Protein AF-0000000068152588 (afdb_homodimer)

Solvent-accessible surface area (backbone atoms only — not comparable to full-atom values): 9909 Å² total; per-residue (Å²): 117,73,42,79,46,77,32,59,32,44,58,66,55,48,53,51,51,48,50,39,31,74,71,59,80,28,92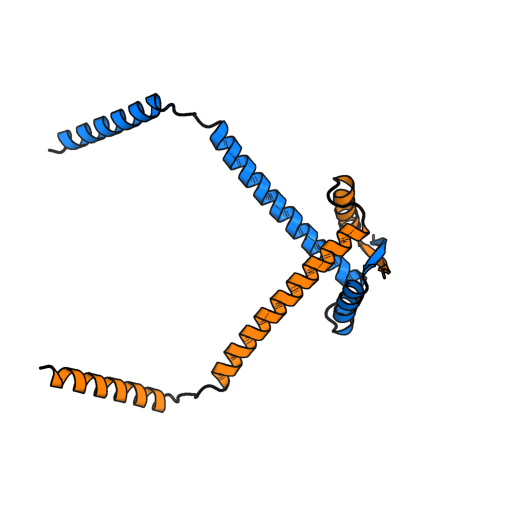,37,66,33,52,47,48,50,50,5,40,51,52,42,50,52,52,52,53,51,51,49,52,52,48,51,51,50,51,50,55,51,49,49,61,70,68,33,84,77,66,45,74,67,51,48,50,50,51,50,51,50,50,51,53,51,49,52,52,57,50,57,66,73,100,116,72,42,79,46,78,32,58,31,44,58,67,56,47,52,52,50,48,50,40,32,74,70,60,80,28,92,35,67,35,54,47,47,51,51,6,40,50,52,42,49,52,49,52,52,52,51,50,53,51,50,51,51,49,52,51,54,50,50,48,60,69,69,34,82,77,67,44,74,67,51,46,50,50,50,51,51,51,50,50,52,50,50,52,52,58,50,56,66,74,100

InterPro domains:
  IPR022789 Antitoxin ParD [PF03693] (1-58)
  IPR022789 Antit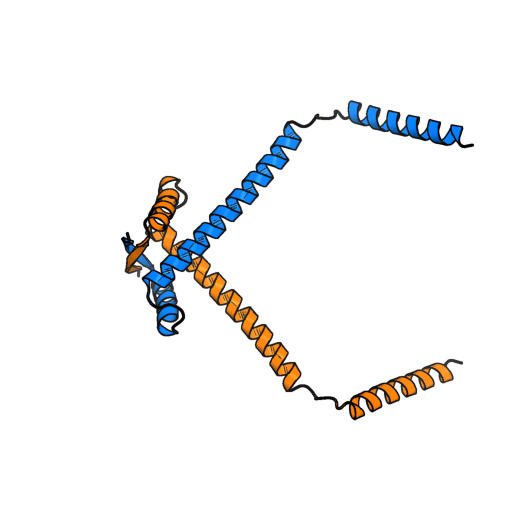oxin ParD [TIGR02606] (6-63)
  IPR038296 Antitoxin ParD superfamily [G3DSA:6.10.10.120] (10-89)

Secondary structure (DSSP, 8-state):
-EEEEEEEEEHHHHHHHHHHHHTTSSSSHHHHHHHHHHHHHHHHHHHHHHHHHHHHHHHHHHHS----HHHHHHHHHHHHHHHHHHHHHH-/-EEEEEEEEEHHHHHHHHHHHHTTSSSSHHHHHHHHHHHHHHHHHHHHHHHHHHHHHHHHHHHS----HHHHHHHHHHHHHHHHHHHHHH-

Organism: Rhizobium meliloti (strain 10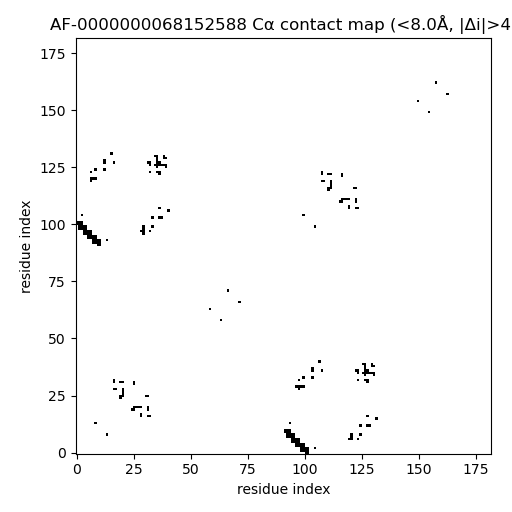21) (NCBI:txid266834)

Foldseek 3Di:
DDDDDDDDDDPVRVVVLVVCCVVVVAVDSVRSVVVVVVVVVVVVVVVVVVVVVVVVVVCCVVPPPPQPPVNVVVVVVVVVVVVVVVVVVVD/DDDDDDDDDDPVRVVVLVVCCVVVVAVDSVRSVVVVVVVVVVVVVVVVVVVVVVVVVVCCVVPPPPQPPVNVVVVVVVVVVVVVVVVVVVD

Sequence (182 aa):
MSVKSSISLTDQQDAFARSLVESGRYSSLSSVLQQGLELLRQKTEAEAVETAALREVIQRRLTGPMISAAEMEGRVAAMIERKRRTVRVDTMSVKSSISLTDQQDAFARSLVESGRYSSLSSVLQQGLELLRQKTEAEAVETAALREVIQRRLTGPMISAAEMEGRVAAMIERKRRTVRVDT

Nearest PDB structures (foldseek):
  7vp2-assembly1_B  TM=6.489E-01  e=5.058E+00  Arabidopsis thaliana
  5zkt-assembly1_A  TM=5.768E-01  e=7.284E+00  Oryza sativa Japonica Group
  7vp2-assembly1_B  TM=6.480E-01  e=5.058E+00  Arabidopsis thaliana
  5zkt-assembly1_A  TM=5.760E-01  e=7.284E+00  Oryza sativa Japonica Group

Structure (mmCIF, N/CA/C/O backbone):
data_AF-0000000068152588-model_v1
#
loop_
_entity.id
_entity.type
_entity.pdbx_description
1 polymer 'Type II toxin-antitoxin system ParD family antitoxin'
#
loop_
_atom_site.group_PDB
_atom_site.id
_atom_site.type_symbol
_atom_site.label_atom_id
_atom_site.label_alt_id
_atom_site.label_comp_id
_atom_site.label_asym_id
_atom_site.label_entity_id
_atom_site.label_seq_id
_atom_site.pdbx_PDB_ins_code
_atom_site.Cartn_x
_atom_site.Cartn_y
_atom_site.Cartn_z
_atom_site.occupancy
_atom_site.B_iso_or_equiv
_atom_site.auth_seq_id
_atom_site.auth_comp_id
_atom_site.auth_asym_id
_atom_site.auth_atom_id
_atom_site.pdbx_PDB_model_num
ATOM 1 N N . MET A 1 1 ? -1.28 -10.992 -23.75 1 86.5 1 MET A N 1
ATOM 2 C CA . MET A 1 1 ? -0.6 -12.273 -23.547 1 86.5 1 MET A CA 1
ATOM 3 C C . MET A 1 1 ? -0.261 -12.477 -22.062 1 86.5 1 MET A C 1
ATOM 5 O O . MET A 1 1 ? -0.102 -11.508 -21.328 1 86.5 1 MET A O 1
ATOM 9 N N . SER A 1 2 ? -0.586 -13.648 -21.453 1 91.62 2 SER A N 1
ATOM 10 C CA . SER A 1 2 ? -0.35 -13.891 -20.031 1 91.62 2 SER A CA 1
ATOM 11 C C . SER A 1 2 ? 0.827 -14.836 -19.812 1 91.62 2 SER A C 1
ATOM 13 O O . SER A 1 2 ? 1.119 -15.672 -20.672 1 91.62 2 SER A O 1
ATOM 15 N N . VAL A 1 3 ? 1.6 -14.57 -18.844 1 95.06 3 VAL A N 1
ATOM 16 C CA . VAL A 1 3 ? 2.734 -15.383 -18.438 1 95.06 3 VAL A CA 1
ATOM 17 C C . VAL A 1 3 ? 2.352 -16.219 -17.219 1 95.06 3 VAL A C 1
ATOM 19 O O . VAL A 1 3 ? 1.796 -15.695 -16.25 1 95.06 3 VAL A O 1
ATOM 22 N N . LYS A 1 4 ? 2.59 -17.531 -17.312 1 96.69 4 LYS A N 1
ATOM 23 C CA . LYS A 1 4 ? 2.326 -18.406 -16.172 1 96.69 4 LYS A CA 1
ATOM 24 C C . LYS A 1 4 ? 3.559 -18.547 -15.281 1 96.69 4 LYS A C 1
ATOM 26 O O . LYS A 1 4 ? 4.676 -18.688 -15.773 1 96.69 4 LYS A O 1
ATOM 31 N N . SER A 1 5 ? 3.344 -18.375 -13.977 1 95.56 5 SER A N 1
ATOM 32 C CA . SER A 1 5 ? 4.453 -18.453 -13.023 1 95.56 5 SER A CA 1
ATOM 33 C C . SER A 1 5 ? 4.086 -19.328 -11.828 1 95.56 5 SER A C 1
ATOM 35 O O . SER A 1 5 ? 2.963 -19.266 -11.328 1 95.56 5 SER A O 1
ATOM 37 N N . SER A 1 6 ? 5.059 -20.125 -11.438 1 96.5 6 SER A N 1
ATOM 38 C CA . SER A 1 6 ? 4.91 -20.922 -10.219 1 96.5 6 SER A CA 1
ATOM 39 C C . SER A 1 6 ? 5.617 -20.25 -9.039 1 96.5 6 SER A C 1
ATOM 41 O O . SER A 1 6 ? 6.809 -19.938 -9.117 1 96.5 6 SER A O 1
ATOM 43 N N . ILE A 1 7 ? 4.859 -20.078 -7.984 1 97.44 7 ILE A N 1
ATOM 44 C CA . ILE A 1 7 ? 5.434 -19.391 -6.836 1 97.44 7 ILE A CA 1
ATOM 45 C C . ILE A 1 7 ? 5.16 -20.188 -5.562 1 97.44 7 ILE A C 1
ATOM 47 O O . ILE A 1 7 ? 4.266 -21.031 -5.535 1 97.44 7 ILE A O 1
ATOM 51 N N . SER A 1 8 ? 5.996 -19.844 -4.559 1 97.81 8 SER A N 1
ATOM 52 C CA . SER A 1 8 ? 5.816 -20.438 -3.236 1 97.81 8 SER A CA 1
ATOM 53 C C . SER A 1 8 ? 5.254 -19.422 -2.248 1 97.81 8 SER A C 1
ATOM 55 O O . SER A 1 8 ? 5.734 -18.297 -2.176 1 97.81 8 SER A O 1
ATOM 57 N N . LEU A 1 9 ? 4.234 -19.875 -1.505 1 98.06 9 LEU A N 1
ATOM 58 C CA . LEU A 1 9 ? 3.629 -19.094 -0.442 1 98.06 9 LEU A CA 1
ATOM 59 C C . LEU A 1 9 ? 3.688 -19.828 0.89 1 98.06 9 LEU A C 1
ATOM 61 O O . LEU A 1 9 ? 3.678 -21.062 0.921 1 98.06 9 LEU A O 1
ATOM 65 N N . THR A 1 10 ? 3.764 -19.031 1.952 1 97.19 10 THR A N 1
ATOM 66 C CA . THR A 1 10 ? 3.555 -19.656 3.252 1 97.19 10 THR A CA 1
ATOM 67 C C . THR A 1 10 ? 2.1 -20.094 3.414 1 97.19 10 THR A C 1
ATOM 69 O O . THR A 1 10 ? 1.224 -19.625 2.678 1 97.19 10 THR A O 1
ATOM 72 N N . ASP A 1 11 ? 1.877 -20.953 4.43 1 97.31 11 ASP A N 1
ATOM 73 C CA . ASP A 1 11 ? 0.517 -21.391 4.723 1 97.31 11 ASP A CA 1
ATOM 74 C C . ASP A 1 11 ? -0.392 -20.203 5.031 1 97.31 11 ASP A C 1
ATOM 76 O O . ASP A 1 11 ? -1.531 -20.156 4.562 1 97.31 11 ASP A O 1
ATOM 80 N N . GLN A 1 12 ? 0.113 -19.281 5.777 1 97.06 12 GLN A N 1
ATOM 81 C CA . GLN A 1 12 ? -0.655 -18.109 6.176 1 97.06 12 GLN A CA 1
ATOM 82 C C . GLN A 1 12 ? -0.982 -17.234 4.973 1 97.06 12 GLN A C 1
ATOM 84 O O . GLN A 1 12 ? -2.111 -16.766 4.832 1 97.06 12 GLN A O 1
ATOM 89 N N . GLN A 1 13 ? -0.051 -17.078 4.141 1 97.81 13 GLN A N 1
ATOM 90 C CA . GLN A 1 13 ? -0.248 -16.266 2.938 1 97.81 13 GLN A CA 1
ATOM 91 C C . GLN A 1 13 ? -1.271 -16.922 2.006 1 97.81 13 GLN A C 1
ATOM 93 O O . GLN A 1 13 ? -2.137 -16.234 1.456 1 97.81 13 GLN A O 1
ATOM 98 N N . ASP A 1 14 ? -1.142 -18.203 1.852 1 97.94 14 ASP A N 1
ATOM 99 C CA . ASP A 1 14 ? -2.094 -18.938 1.028 1 97.94 14 ASP A CA 1
ATOM 100 C C . ASP A 1 14 ? -3.508 -18.828 1.598 1 97.94 14 ASP A C 1
ATOM 102 O O . ASP A 1 14 ? -4.465 -18.594 0.857 1 97.94 14 ASP A O 1
ATOM 106 N N . ALA A 1 15 ? -3.635 -19 2.875 1 97.75 15 ALA A N 1
ATOM 107 C CA . ALA A 1 15 ? -4.934 -18.922 3.537 1 97.75 15 ALA A CA 1
ATOM 108 C C . ALA A 1 15 ? -5.555 -17.531 3.342 1 97.75 15 ALA A C 1
ATOM 110 O O . ALA A 1 15 ? -6.754 -17.422 3.084 1 97.75 15 ALA A O 1
ATOM 111 N N . PHE A 1 16 ? -4.715 -16.547 3.43 1 98.38 16 PHE A N 1
ATOM 112 C CA . PHE A 1 16 ? -5.191 -15.188 3.238 1 98.38 16 PHE A CA 1
ATOM 113 C C . PHE A 1 16 ? -5.695 -14.984 1.815 1 98.38 16 PHE A C 1
ATOM 115 O O . PHE A 1 16 ? -6.809 -14.492 1.61 1 98.38 16 PHE A O 1
ATOM 122 N N . ALA A 1 17 ? -4.945 -15.344 0.875 1 98.5 17 ALA A N 1
ATOM 123 C CA . ALA A 1 17 ? -5.324 -15.18 -0.526 1 98.5 17 ALA A CA 1
ATOM 124 C C . ALA A 1 17 ? -6.613 -15.93 -0.839 1 98.5 17 ALA A C 1
ATOM 126 O O . ALA A 1 17 ? -7.508 -15.398 -1.506 1 98.5 17 ALA A O 1
ATOM 127 N N . ARG A 1 18 ? -6.75 -17.141 -0.304 1 98 18 ARG A N 1
ATOM 128 C CA . ARG A 1 18 ? -7.938 -17.969 -0.537 1 98 18 ARG A CA 1
ATOM 129 C C . ARG A 1 18 ? -9.164 -17.344 0.115 1 98 18 ARG A C 1
ATOM 131 O O . ARG A 1 18 ? -10.266 -17.422 -0.43 1 98 18 ARG A O 1
ATOM 138 N N . SER A 1 19 ? -8.938 -16.781 1.254 1 98 19 SER A N 1
ATOM 139 C CA . SER A 1 19 ? -10.062 -16.141 1.931 1 98 19 SER A CA 1
ATOM 140 C C . SER A 1 19 ? -10.633 -15 1.097 1 98 19 SER A C 1
ATOM 142 O O . SER A 1 19 ? -11.844 -14.766 1.101 1 98 19 SER A O 1
ATOM 144 N N . LEU A 1 20 ? -9.773 -14.328 0.326 1 97.88 20 LEU A N 1
ATOM 145 C CA . LEU A 1 20 ? -10.219 -13.234 -0.534 1 97.88 20 LEU A CA 1
ATOM 146 C C . LEU A 1 20 ? -11.023 -13.766 -1.715 1 97.88 20 LEU A C 1
ATOM 148 O O . LEU A 1 20 ? -11.977 -13.125 -2.158 1 97.88 20 LEU A O 1
ATOM 152 N N . VAL A 1 21 ? -10.664 -14.891 -2.152 1 98.44 21 VAL A N 1
ATOM 153 C CA . VAL A 1 21 ? -11.383 -15.523 -3.256 1 98.44 21 VAL A CA 1
ATOM 154 C C . VAL A 1 21 ? -12.727 -16.062 -2.76 1 98.44 21 VAL A C 1
ATOM 156 O O . VAL A 1 21 ? -13.766 -15.828 -3.391 1 98.44 21 VAL A O 1
ATOM 159 N N . GLU A 1 22 ? -12.711 -16.672 -1.597 1 97.94 22 GLU A N 1
ATOM 160 C CA . GLU A 1 22 ? -13.906 -17.266 -1.01 1 97.94 22 GLU A CA 1
ATOM 161 C C . GLU A 1 22 ? -14.93 -16.203 -0.631 1 97.94 22 GLU A C 1
ATOM 163 O O . GLU A 1 22 ? -16.141 -16.438 -0.712 1 97.94 22 GLU A O 1
ATOM 168 N N . SER A 1 23 ? -14.391 -15.062 -0.284 1 95.88 23 SER A N 1
ATOM 169 C CA . SER A 1 23 ? -15.266 -13.961 0.103 1 95.88 23 SER A CA 1
ATOM 170 C C . SER A 1 23 ? -15.875 -13.281 -1.121 1 95.88 23 SER A C 1
ATOM 172 O O . SER A 1 23 ? -16.766 -12.438 -0.992 1 95.88 23 SER A O 1
ATOM 174 N N . GLY A 1 24 ? -15.305 -13.625 -2.273 1 96.75 24 GLY A N 1
ATOM 175 C CA . GLY A 1 24 ? -15.828 -13.062 -3.51 1 96.75 24 GLY A CA 1
ATOM 176 C C . GLY A 1 24 ? -15.148 -11.766 -3.902 1 96.75 24 GLY A C 1
ATOM 177 O O . GLY A 1 24 ? -15.508 -11.148 -4.906 1 96.75 24 GLY A O 1
ATOM 178 N N . ARG A 1 25 ? -14.242 -11.305 -3.223 1 95.19 25 ARG A N 1
ATOM 179 C CA . ARG A 1 25 ? -13.547 -10.055 -3.512 1 95.19 25 ARG A CA 1
ATOM 180 C C . ARG A 1 25 ? -12.734 -10.172 -4.793 1 95.19 25 ARG A C 1
ATOM 182 O O . ARG A 1 25 ? -12.562 -9.188 -5.52 1 95.19 25 ARG A O 1
ATOM 189 N N . TYR A 1 26 ? -12.258 -11.305 -4.996 1 97.81 26 TYR A N 1
ATOM 190 C CA . TYR A 1 26 ? -11.5 -11.578 -6.211 1 97.81 26 TYR A CA 1
ATOM 191 C C . TYR A 1 26 ? -11.961 -12.875 -6.863 1 97.81 26 TYR A C 1
ATOM 193 O O . TYR A 1 26 ? -12.391 -13.805 -6.172 1 97.81 26 TYR A O 1
ATOM 201 N N . SER A 1 27 ? -11.828 -12.961 -8.094 1 97.56 27 SER A N 1
ATOM 202 C CA . SER A 1 27 ? -12.375 -14.078 -8.852 1 97.56 27 SER A CA 1
ATOM 203 C C . SER A 1 27 ? -11.461 -15.297 -8.789 1 97.56 27 SER A C 1
ATOM 205 O O . SER A 1 27 ? -11.898 -16.422 -9.031 1 97.56 27 SER A O 1
ATOM 207 N N . SER A 1 28 ? -10.133 -15.039 -8.5 1 97.81 28 SER A N 1
ATOM 208 C CA . SER A 1 28 ? -9.18 -16.141 -8.523 1 97.81 28 SER A CA 1
ATOM 209 C C . SER A 1 28 ? -7.918 -15.797 -7.73 1 97.81 28 SER A C 1
ATOM 211 O O . SER A 1 28 ? -7.691 -14.633 -7.395 1 97.81 28 SER A O 1
ATOM 213 N N . LEU A 1 29 ? -7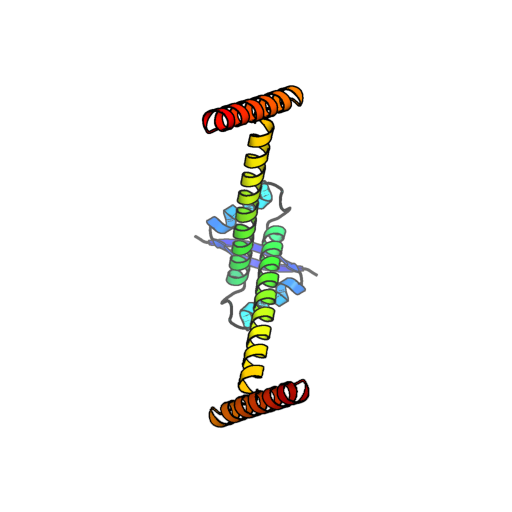.152 -16.766 -7.484 1 97.62 29 LEU A N 1
ATOM 214 C CA . LEU A 1 29 ? -5.859 -16.562 -6.844 1 97.62 29 LEU A CA 1
ATOM 215 C C . LEU A 1 29 ? -4.957 -15.68 -7.699 1 97.62 29 LEU A C 1
ATOM 217 O O . LEU A 1 29 ? -4.227 -14.836 -7.168 1 97.62 29 LEU A O 1
ATOM 221 N N . SER A 1 30 ? -4.977 -15.867 -9.016 1 98 30 SER A N 1
ATOM 222 C CA . SER A 1 30 ? -4.211 -15.023 -9.922 1 98 30 SER A CA 1
ATOM 223 C C . SER A 1 30 ? -4.605 -13.555 -9.773 1 98 30 SER A C 1
ATOM 225 O O . SER A 1 30 ? -3.742 -12.68 -9.711 1 98 30 SER A O 1
ATOM 227 N N . SER A 1 31 ? -5.906 -13.352 -9.703 1 98 31 SER A N 1
ATOM 228 C CA . SER A 1 31 ? -6.402 -11.984 -9.539 1 98 31 SER A CA 1
ATOM 229 C C . SER A 1 31 ? -5.891 -11.367 -8.242 1 98 31 SER A C 1
ATOM 231 O O . SER A 1 31 ? -5.484 -10.203 -8.227 1 98 31 SER A O 1
ATOM 233 N N . VAL A 1 32 ? -5.801 -12.062 -7.18 1 98.69 32 VAL A N 1
ATOM 234 C CA . VAL A 1 32 ? -5.32 -11.609 -5.879 1 98.69 32 VAL A CA 1
ATOM 235 C C . VAL A 1 32 ? -3.848 -11.211 -5.98 1 98.69 32 VAL A C 1
ATOM 237 O O . VAL A 1 32 ? -3.465 -10.117 -5.566 1 98.69 32 VAL A O 1
ATOM 240 N N . LEU A 1 33 ? -3.076 -12.047 -6.547 1 98.56 33 LEU A N 1
ATOM 241 C CA . LEU A 1 33 ? -1.634 -11.836 -6.609 1 98.56 33 LEU A CA 1
ATOM 242 C C . LEU A 1 33 ? -1.297 -10.703 -7.578 1 98.56 33 LEU A C 1
ATOM 244 O O . LEU A 1 33 ? -0.343 -9.953 -7.355 1 98.56 33 LEU A O 1
ATOM 248 N N . GLN A 1 34 ? -2.102 -10.609 -8.664 1 98.5 34 GLN A N 1
ATOM 249 C CA . GLN A 1 34 ? -1.938 -9.492 -9.594 1 98.5 34 GLN A CA 1
ATOM 250 C C . GLN A 1 34 ? -2.186 -8.164 -8.891 1 98.5 34 GLN A C 1
ATOM 252 O O . GLN A 1 34 ? -1.415 -7.215 -9.055 1 98.5 34 GLN A O 1
ATOM 257 N N . GLN A 1 35 ? -3.197 -8.188 -8.055 1 98.38 35 GLN A N 1
ATOM 258 C CA . GLN A 1 35 ? -3.488 -6.961 -7.328 1 98.38 35 GLN A CA 1
ATOM 259 C C . GLN A 1 35 ? -2.396 -6.656 -6.309 1 98.38 35 GLN A C 1
ATOM 261 O O . GLN A 1 35 ? -2.016 -5.496 -6.125 1 98.38 35 GLN A O 1
ATOM 266 N N . GLY A 1 36 ? -1.891 -7.633 -5.621 1 98.75 36 GLY A N 1
ATOM 267 C CA . GLY A 1 36 ? -0.75 -7.449 -4.734 1 98.75 36 GLY A CA 1
ATOM 268 C C . GLY A 1 36 ? 0.461 -6.867 -5.438 1 98.75 36 GLY A C 1
ATOM 269 O O . GLY A 1 36 ? 1.095 -5.941 -4.93 1 98.75 36 GLY A O 1
ATOM 270 N N . LEU A 1 37 ? 0.722 -7.371 -6.57 1 98.75 37 LEU A N 1
ATOM 271 C CA . LEU A 1 37 ? 1.862 -6.898 -7.348 1 98.75 37 LEU A CA 1
ATOM 272 C C . LEU A 1 37 ? 1.674 -5.445 -7.766 1 98.75 37 LEU A C 1
ATOM 274 O O . LEU A 1 37 ? 2.639 -4.676 -7.809 1 98.75 37 LEU A O 1
ATOM 278 N N . GLU A 1 38 ? 0.402 -5.082 -8.117 1 98.38 38 GLU A N 1
ATOM 279 C CA . GLU A 1 38 ? 0.11 -3.695 -8.469 1 98.38 38 GLU A CA 1
ATOM 280 C C . GLU A 1 38 ? 0.358 -2.76 -7.289 1 98.38 38 GLU A C 1
ATOM 282 O O . GLU A 1 38 ? 0.89 -1.661 -7.461 1 98.38 38 GLU A O 1
ATOM 287 N N . LEU A 1 39 ? 0.031 -3.25 -6.141 1 98.56 39 LEU A N 1
ATOM 288 C CA . LEU A 1 39 ? 0.301 -2.461 -4.945 1 98.56 39 LEU A CA 1
ATOM 289 C C . LEU A 1 39 ? 1.801 -2.314 -4.719 1 98.56 39 LEU A C 1
ATOM 291 O O . LEU A 1 39 ? 2.273 -1.24 -4.34 1 98.56 39 LEU A O 1
ATOM 295 N N . LEU A 1 40 ? 2.539 -3.346 -4.957 1 98.69 40 LEU A N 1
ATOM 296 C CA . LEU A 1 40 ? 3.99 -3.279 -4.832 1 98.69 40 LEU A CA 1
ATOM 297 C C . LEU A 1 40 ? 4.582 -2.322 -5.863 1 98.69 40 LEU A C 1
ATOM 299 O O . LEU A 1 40 ? 5.504 -1.565 -5.555 1 98.69 40 LEU A O 1
ATOM 303 N N . ARG A 1 41 ? 4.074 -2.344 -7.062 1 98.56 41 ARG A N 1
ATOM 304 C CA . ARG A 1 41 ? 4.523 -1.419 -8.094 1 98.56 41 ARG A CA 1
ATOM 305 C C . ARG A 1 41 ? 4.273 0.028 -7.684 1 98.56 41 ARG A C 1
ATOM 307 O O . ARG A 1 41 ? 5.164 0.873 -7.797 1 98.56 41 ARG A O 1
ATOM 314 N N . GLN A 1 42 ? 3.084 0.299 -7.223 1 97.94 42 GLN A N 1
ATOM 315 C CA . GLN A 1 42 ? 2.732 1.64 -6.766 1 97.94 42 GLN A CA 1
ATOM 316 C C . GLN A 1 42 ? 3.66 2.102 -5.645 1 97.94 42 GLN A C 1
ATOM 318 O O . GLN A 1 42 ? 4.148 3.232 -5.664 1 97.94 42 GLN A O 1
ATOM 323 N N . LYS A 1 43 ? 3.879 1.193 -4.719 1 97.69 43 LYS A N 1
ATOM 324 C CA . LYS A 1 43 ? 4.773 1.519 -3.611 1 97.69 43 LYS A CA 1
ATOM 325 C C . LYS A 1 43 ? 6.184 1.815 -4.113 1 97.69 43 LYS A C 1
ATOM 327 O O . LYS A 1 43 ? 6.801 2.799 -3.699 1 97.69 43 LYS A O 1
ATOM 332 N N . THR A 1 44 ? 6.684 0.998 -4.977 1 97.44 44 THR A N 1
ATOM 333 C CA . THR A 1 44 ? 8.023 1.144 -5.535 1 97.44 44 THR A CA 1
ATOM 334 C C . THR A 1 44 ? 8.148 2.457 -6.301 1 97.44 44 THR A C 1
ATOM 336 O O . THR A 1 44 ? 9.133 3.18 -6.148 1 97.44 44 THR A O 1
ATOM 339 N N . GLU A 1 45 ? 7.16 2.775 -7.105 1 96.31 45 GLU A N 1
ATOM 340 C CA . GLU A 1 45 ? 7.172 4.008 -7.887 1 96.31 45 GLU A CA 1
ATOM 341 C C . GLU A 1 45 ? 7.102 5.234 -6.98 1 96.31 45 GLU A C 1
ATOM 343 O O . GLU A 1 45 ? 7.789 6.23 -7.219 1 96.31 45 GLU A O 1
ATOM 348 N N . ALA A 1 46 ? 6.293 5.137 -5.938 1 96.31 46 ALA A N 1
ATOM 349 C CA . ALA A 1 46 ? 6.191 6.234 -4.977 1 96.31 46 ALA A CA 1
ATOM 350 C C . ALA A 1 46 ? 7.527 6.477 -4.281 1 96.31 46 ALA A C 1
ATOM 352 O O . ALA A 1 46 ? 7.953 7.621 -4.117 1 96.31 46 ALA A O 1
ATOM 353 N N . GLU A 1 47 ? 8.164 5.406 -3.842 1 95.44 47 GLU A N 1
ATOM 354 C CA . GLU A 1 47 ? 9.469 5.504 -3.195 1 95.44 47 GLU A CA 1
ATOM 355 C C . GLU A 1 47 ? 10.508 6.105 -4.137 1 95.44 47 GLU A C 1
ATOM 357 O O . GLU A 1 47 ? 11.359 6.891 -3.711 1 95.44 47 GLU A O 1
ATOM 362 N N . ALA A 1 48 ? 10.438 5.758 -5.359 1 94.44 48 ALA A N 1
ATOM 36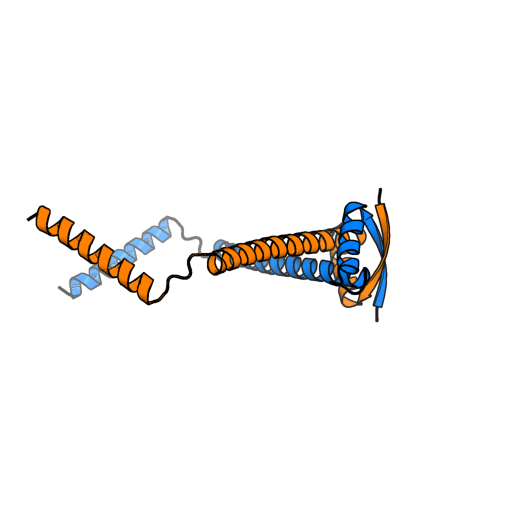3 C CA . ALA A 1 48 ? 11.375 6.273 -6.348 1 94.44 48 ALA A CA 1
ATOM 364 C C . ALA A 1 48 ? 11.211 7.781 -6.531 1 94.44 48 ALA A C 1
ATOM 366 O O . ALA A 1 48 ? 12.203 8.516 -6.633 1 94.44 48 ALA A O 1
ATOM 367 N N . VAL A 1 49 ? 10 8.25 -6.57 1 95.38 49 VAL A N 1
ATOM 368 C CA . VAL A 1 49 ? 9.695 9.664 -6.719 1 95.38 49 VAL A CA 1
ATOM 369 C C . VAL A 1 49 ? 10.203 10.438 -5.5 1 95.38 49 VAL A C 1
ATOM 371 O O . VAL A 1 49 ? 10.836 11.484 -5.645 1 95.38 49 VAL A O 1
ATOM 374 N N . GLU A 1 50 ? 9.977 9.859 -4.344 1 93.69 50 GLU A N 1
ATOM 375 C CA . GLU A 1 50 ? 10.43 10.484 -3.105 1 93.69 50 GLU A CA 1
ATOM 376 C C . GLU A 1 50 ? 11.953 10.562 -3.053 1 93.69 50 GLU A C 1
ATOM 378 O O . GLU A 1 50 ? 12.516 11.594 -2.693 1 93.69 50 GLU A O 1
ATOM 383 N N . THR A 1 51 ? 12.578 9.547 -3.406 1 94.75 51 THR A N 1
ATOM 384 C CA . THR A 1 51 ? 14.031 9.5 -3.412 1 94.75 51 THR A CA 1
ATOM 385 C C . THR A 1 51 ? 14.602 10.5 -4.41 1 94.75 51 THR A C 1
ATOM 387 O O . THR A 1 51 ? 15.57 11.211 -4.105 1 94.75 51 THR A O 1
ATOM 390 N N . ALA A 1 52 ? 13.992 10.539 -5.543 1 94.75 52 ALA A N 1
ATOM 391 C CA . ALA A 1 52 ? 14.445 11.484 -6.562 1 94.75 52 ALA A CA 1
ATOM 392 C C . ALA A 1 52 ? 14.281 12.922 -6.082 1 94.75 52 ALA A C 1
ATOM 394 O O . ALA A 1 52 ? 15.164 13.758 -6.301 1 94.75 52 ALA A O 1
ATOM 395 N N . ALA A 1 53 ? 13.172 13.133 -5.441 1 92.88 53 ALA A N 1
ATOM 396 C CA . ALA A 1 53 ? 12.922 14.461 -4.895 1 92.88 53 ALA A CA 1
ATOM 397 C C . ALA A 1 53 ? 13.961 14.828 -3.836 1 92.88 53 ALA A C 1
ATOM 399 O O . ALA A 1 53 ? 14.477 15.945 -3.824 1 92.88 53 ALA A O 1
ATOM 400 N N . LEU A 1 54 ? 14.312 13.891 -2.986 1 94.88 54 LEU A N 1
ATOM 401 C CA . LEU A 1 54 ? 15.32 14.094 -1.946 1 94.88 54 LEU A CA 1
ATOM 402 C C . LEU A 1 54 ? 16.703 14.32 -2.559 1 94.88 54 LEU A C 1
ATOM 404 O O . LEU A 1 54 ? 17.438 15.203 -2.117 1 94.88 54 LEU A O 1
ATOM 408 N N . ARG A 1 55 ? 17.016 13.547 -3.512 1 95.56 55 ARG A N 1
ATOM 409 C CA . ARG A 1 55 ? 18.281 13.703 -4.203 1 95.56 55 ARG A CA 1
ATOM 410 C C . ARG A 1 55 ? 18.391 15.078 -4.844 1 95.56 55 ARG A C 1
ATOM 412 O O . ARG A 1 55 ? 19.453 15.703 -4.812 1 95.56 55 ARG A O 1
ATOM 419 N N . GLU A 1 56 ? 17.25 15.578 -5.391 1 93.12 56 GLU A N 1
ATOM 420 C CA . GLU A 1 56 ? 17.234 16.891 -6.016 1 93.12 56 GLU A CA 1
ATOM 421 C C . GLU A 1 56 ? 17.469 18 -4.988 1 93.12 56 GLU A C 1
ATOM 423 O O . GLU A 1 56 ? 18.234 18.938 -5.242 1 93.12 56 GLU A O 1
ATOM 428 N N . VAL A 1 57 ? 16.844 17.906 -3.838 1 90.25 57 VAL A N 1
ATOM 429 C CA . VAL A 1 57 ? 17 18.891 -2.768 1 90.25 57 VAL A CA 1
ATOM 430 C C . VAL A 1 57 ? 18.453 18.891 -2.277 1 90.25 57 VAL A C 1
ATOM 432 O O . VAL A 1 57 ? 19.047 19.953 -2.088 1 90.25 57 VAL A O 1
ATOM 435 N N . ILE A 1 58 ? 19.031 17.75 -2.109 1 92.38 58 ILE A N 1
ATOM 436 C CA . ILE A 1 58 ? 20.422 17.609 -1.657 1 92.38 58 ILE A CA 1
ATOM 437 C C . ILE A 1 58 ? 21.359 18.203 -2.703 1 92.38 58 ILE A C 1
ATOM 439 O O . ILE A 1 58 ? 22.297 18.938 -2.363 1 92.38 58 ILE A O 1
ATOM 443 N N . GLN A 1 59 ? 21.141 17.875 -3.951 1 91.12 59 GLN A N 1
ATOM 444 C CA . GLN A 1 59 ? 21.969 18.391 -5.031 1 91.12 59 GLN A CA 1
ATOM 445 C C . GLN A 1 59 ? 21.922 19.922 -5.078 1 91.12 59 GLN A C 1
ATOM 447 O O . GLN A 1 59 ? 22.938 20.578 -5.27 1 91.12 59 GLN A O 1
ATOM 452 N N . ARG A 1 60 ? 20.75 20.484 -4.82 1 88.44 60 ARG A N 1
ATOM 453 C CA . ARG A 1 60 ? 20.594 21.938 -4.793 1 88.44 60 ARG A CA 1
ATOM 454 C C . ARG A 1 60 ? 21.375 22.547 -3.631 1 88.44 60 ARG A C 1
ATOM 456 O O . ARG A 1 60 ? 22.016 23.594 -3.783 1 88.44 60 ARG A O 1
ATOM 463 N N . ARG A 1 61 ? 21.391 21.906 -2.576 1 85.38 61 ARG A N 1
ATOM 464 C CA . ARG A 1 61 ? 22.109 22.391 -1.398 1 85.38 61 ARG A CA 1
ATOM 465 C C . ARG A 1 61 ? 23.609 22.281 -1.593 1 85.38 61 ARG A C 1
ATOM 467 O O . ARG A 1 61 ? 24.359 23.156 -1.155 1 85.38 61 ARG A O 1
ATOM 474 N N . LEU A 1 62 ? 24 21.234 -2.203 1 88.19 62 LEU A N 1
ATOM 475 C CA . LEU A 1 62 ? 25.422 20.984 -2.41 1 88.19 62 LEU A CA 1
ATOM 476 C C . LEU A 1 62 ? 25.984 21.906 -3.48 1 88.19 62 LEU A C 1
ATOM 478 O O . LEU A 1 62 ? 27.156 22.281 -3.43 1 88.19 62 LEU A O 1
ATOM 482 N N . THR A 1 63 ? 25.172 22.109 -4.418 1 84.5 63 THR A N 1
ATOM 483 C CA . THR A 1 63 ? 25.641 22.922 -5.527 1 84.5 63 THR A CA 1
ATOM 484 C C . THR A 1 63 ? 25.344 24.406 -5.281 1 84.5 63 THR A C 1
ATOM 486 O O . THR A 1 63 ? 25.828 25.266 -6.008 1 84.5 63 THR A O 1
ATOM 489 N N . GLY A 1 64 ? 24.406 24.484 -4.359 1 74.19 64 GLY A N 1
ATOM 490 C CA . GLY A 1 64 ? 24.109 25.859 -4.047 1 74.19 64 GLY A CA 1
ATOM 491 C C . GLY A 1 64 ? 25.281 26.609 -3.434 1 74.19 64 GLY A C 1
ATOM 492 O O . GLY A 1 64 ? 26.266 25.984 -3.018 1 74.19 64 GLY A O 1
ATOM 493 N N . PRO A 1 65 ? 25.312 28.016 -3.643 1 69.38 65 PRO A N 1
ATOM 494 C CA . PRO A 1 65 ? 26.422 28.828 -3.146 1 69.38 65 PRO A CA 1
ATOM 495 C C . PRO A 1 65 ? 26.719 28.578 -1.671 1 69.38 65 PRO A C 1
ATOM 497 O O . PRO A 1 65 ? 25.797 28.422 -0.865 1 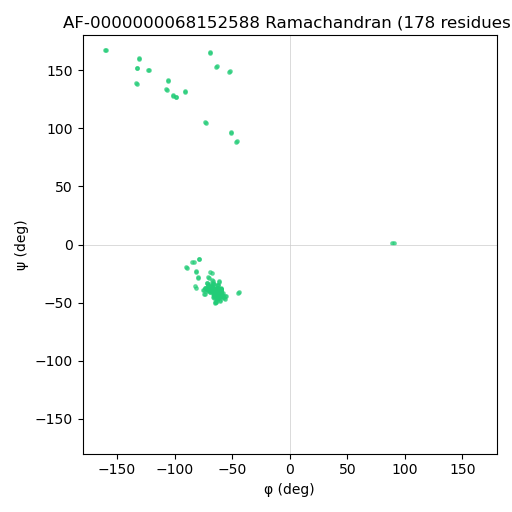69.38 65 PRO A O 1
ATOM 500 N N . MET A 1 66 ? 27.656 27.75 -1.35 1 69.12 66 MET A N 1
ATOM 501 C CA . MET A 1 66 ? 28.172 27.719 0.014 1 69.12 66 MET A CA 1
ATOM 502 C C . MET A 1 66 ? 28.453 29.109 0.536 1 69.12 66 MET A C 1
ATOM 504 O O . MET A 1 66 ? 29.219 29.859 -0.067 1 69.12 66 MET A O 1
ATOM 508 N N . ILE A 1 67 ? 27.547 29.75 1.11 1 67.31 67 ILE A N 1
ATOM 509 C CA . ILE A 1 67 ? 27.812 31.094 1.621 1 67.31 67 ILE A CA 1
ATOM 510 C C . ILE A 1 67 ? 28.672 31 2.875 1 67.31 67 ILE A C 1
ATOM 512 O O . ILE A 1 67 ? 28.312 30.359 3.852 1 67.31 67 ILE A O 1
ATOM 516 N N . SER A 1 68 ? 29.891 31.344 2.648 1 72.56 68 SER A N 1
ATOM 517 C CA . SER A 1 68 ? 30.781 31.406 3.799 1 72.56 68 SER A CA 1
ATOM 518 C C . SER A 1 68 ? 30.203 32.281 4.91 1 72.56 68 SER A C 1
ATOM 520 O O . SER A 1 68 ? 29.297 33.094 4.664 1 72.56 68 SER A O 1
ATOM 522 N N . ALA A 1 69 ? 30.578 31.844 6.125 1 76.25 69 ALA A N 1
ATOM 523 C CA . ALA A 1 69 ? 30.188 32.688 7.25 1 76.25 69 ALA A CA 1
ATOM 524 C C . ALA A 1 69 ? 30.453 34.156 6.945 1 76.25 69 ALA A C 1
ATOM 526 O O . ALA A 1 69 ? 29.625 35.031 7.246 1 76.25 69 ALA A O 1
ATOM 527 N N . ALA A 1 70 ? 31.562 34.375 6.34 1 84.06 70 ALA A N 1
ATOM 528 C CA . ALA A 1 70 ? 31.953 35.75 6.012 1 84.06 70 ALA A CA 1
ATOM 529 C C . ALA A 1 70 ? 31.031 36.344 4.965 1 84.06 70 ALA A C 1
ATOM 531 O O . ALA A 1 70 ? 30.625 37.531 5.078 1 84.06 70 ALA A O 1
ATOM 532 N N . GLU A 1 71 ? 30.609 35.594 4.105 1 79.69 71 GLU A N 1
ATOM 533 C CA . GLU A 1 71 ? 29.75 36.062 3.035 1 79.69 71 GLU A CA 1
ATOM 534 C C . GLU A 1 71 ? 28.328 36.312 3.549 1 79.69 71 GLU A C 1
ATOM 536 O O . GLU A 1 71 ? 27.688 37.281 3.158 1 79.69 71 GLU A O 1
ATOM 541 N N . MET A 1 72 ? 27.984 35.469 4.348 1 82.81 72 MET A N 1
ATOM 542 C CA . MET A 1 72 ? 26.672 35.656 4.977 1 82.81 72 MET A CA 1
ATOM 543 C C . MET A 1 72 ? 26.641 36.938 5.793 1 82.81 72 MET A C 1
ATOM 545 O O . MET A 1 72 ? 25.672 37.688 5.727 1 82.81 72 MET A O 1
ATOM 549 N N . GLU A 1 73 ? 27.719 37.125 6.555 1 83.06 73 GLU A N 1
ATOM 550 C CA . GLU A 1 73 ? 27.859 38.375 7.305 1 83.06 73 GLU A CA 1
ATOM 551 C C . GLU A 1 73 ? 27.797 39.594 6.383 1 83.06 73 GLU A C 1
ATOM 553 O O . GLU A 1 73 ? 27.156 40.594 6.703 1 83.06 73 GLU A O 1
ATOM 558 N N . GLY A 1 74 ? 28.438 39.531 5.438 1 84.12 74 GLY A N 1
ATOM 559 C CA . GLY A 1 74 ? 28.422 40.625 4.488 1 84.12 74 GLY A CA 1
ATOM 560 C C . GLY A 1 74 ? 27.047 40.875 3.9 1 84.12 74 GLY A C 1
ATOM 561 O O . GLY A 1 74 ? 26.641 42.031 3.773 1 84.12 74 GLY A O 1
ATOM 562 N N . ARG A 1 75 ? 26.375 39.844 3.652 1 83.69 75 ARG A N 1
ATOM 563 C CA . ARG A 1 75 ? 25.047 40 3.07 1 83.69 75 ARG A CA 1
ATOM 564 C C . ARG A 1 75 ? 24.062 40.594 4.074 1 83.69 75 ARG A C 1
ATOM 566 O O . ARG A 1 75 ? 23.25 41.438 3.723 1 83.69 75 ARG A O 1
ATOM 573 N N . VAL A 1 76 ? 24.203 40.156 5.23 1 86.44 76 VAL A N 1
ATOM 574 C CA . VAL A 1 76 ? 23.375 40.688 6.312 1 86.44 76 VAL A CA 1
ATOM 575 C C . VAL A 1 76 ? 23.688 42.156 6.555 1 86.44 76 VAL A C 1
ATOM 577 O O . VAL A 1 76 ? 22.766 42.969 6.684 1 86.44 76 VAL A O 1
ATOM 580 N N . ALA A 1 77 ? 24.984 42.469 6.574 1 90.88 77 ALA A N 1
ATOM 581 C CA . ALA A 1 77 ? 25.406 43.875 6.746 1 90.88 77 ALA A CA 1
ATOM 582 C C . ALA A 1 77 ? 24.859 44.75 5.629 1 90.88 77 ALA A C 1
ATOM 584 O O . ALA A 1 77 ? 24.375 45.844 5.883 1 90.88 77 ALA A O 1
ATOM 585 N N . ALA A 1 78 ? 24.828 44.312 4.488 1 88.06 78 ALA A N 1
ATOM 586 C CA . ALA A 1 78 ? 24.344 45.062 3.334 1 88.06 78 ALA A CA 1
ATOM 587 C C . ALA A 1 78 ? 22.828 45.281 3.41 1 88.06 78 ALA A C 1
ATOM 589 O O . ALA A 1 78 ? 22.328 46.344 3.029 1 88.06 78 ALA A O 1
ATOM 590 N N . MET A 1 79 ? 22.219 44.25 3.949 1 87.31 79 MET A N 1
ATOM 591 C CA . MET A 1 79 ? 20.766 44.344 4.113 1 87.31 79 MET A CA 1
ATOM 592 C C . MET A 1 79 ? 20.406 45.375 5.164 1 87.31 79 MET A C 1
ATOM 594 O O . MET A 1 79 ? 19.453 46.156 4.98 1 87.31 79 MET A O 1
ATOM 598 N N . ILE A 1 80 ? 21.219 45.375 6.199 1 87.12 80 ILE A N 1
ATOM 599 C CA . ILE A 1 80 ? 21.016 46.375 7.262 1 87.12 80 ILE A CA 1
ATOM 600 C C . ILE A 1 80 ? 21.25 47.781 6.715 1 87.12 80 ILE A C 1
ATOM 602 O O . ILE A 1 80 ? 20.469 48.688 6.984 1 87.12 80 ILE A O 1
ATOM 606 N N . GLU A 1 81 ? 22.266 47.875 5.988 1 87.69 81 GLU A N 1
ATOM 607 C CA . GLU A 1 81 ? 22.609 49.188 5.426 1 87.69 81 GLU A CA 1
ATOM 608 C C . GLU A 1 81 ? 21.547 49.656 4.445 1 87.69 81 GLU A C 1
ATOM 610 O O . GLU A 1 81 ? 21.188 50.844 4.434 1 87.69 81 GLU A O 1
ATOM 615 N N . ARG A 1 82 ? 20.984 48.75 3.768 1 85.69 82 ARG A N 1
ATOM 616 C CA . ARG A 1 82 ? 19.938 49.094 2.824 1 85.69 82 ARG A CA 1
ATOM 617 C C . ARG A 1 82 ? 18.672 49.562 3.555 1 85.69 82 ARG A C 1
ATOM 619 O O . ARG A 1 82 ? 18.016 50.5 3.148 1 85.69 82 ARG A O 1
ATOM 626 N N . LYS A 1 83 ? 18.453 48.938 4.543 1 85.31 83 LYS A N 1
ATOM 627 C CA . LYS A 1 83 ? 17.266 49.281 5.328 1 85.31 83 LYS A CA 1
ATOM 628 C C . LYS A 1 83 ? 17.438 50.625 6.031 1 85.31 83 LYS A C 1
ATOM 630 O O . LYS A 1 83 ? 16.484 51.406 6.105 1 85.31 83 LYS A O 1
ATOM 635 N N . ARG A 1 84 ? 18.578 50.844 6.492 1 85.06 84 ARG A N 1
ATOM 636 C CA . ARG A 1 84 ? 18.875 52.125 7.141 1 85.06 84 ARG A CA 1
ATOM 637 C C . ARG A 1 84 ? 18.734 53.281 6.164 1 85.06 84 ARG A C 1
ATOM 639 O O . ARG A 1 84 ? 18.203 54.344 6.523 1 85.06 84 ARG A O 1
ATOM 646 N N . ARG A 1 85 ? 19.047 53.062 5.035 1 86.06 85 ARG A N 1
ATOM 647 C CA . ARG A 1 85 ? 18.953 54.125 4.02 1 86.06 85 ARG A CA 1
ATOM 648 C C . ARG A 1 85 ? 17.5 54.406 3.645 1 86.06 85 ARG A C 1
ATOM 650 O O . ARG A 1 85 ? 17.141 55.562 3.412 1 86.06 85 ARG A O 1
ATOM 657 N N . THR A 1 86 ? 16.875 53.344 3.623 1 83.19 86 THR A N 1
ATOM 658 C CA . THR A 1 86 ? 15.484 53.5 3.234 1 83.19 86 THR A CA 1
ATOM 659 C C . THR A 1 86 ? 14.688 54.188 4.34 1 83.19 86 THR A C 1
ATOM 661 O O . THR A 1 86 ? 13.805 55 4.059 1 83.19 86 THR A O 1
ATOM 664 N N . VAL A 1 87 ? 15.102 54.031 5.504 1 80.5 87 VAL A N 1
ATOM 665 C CA . VAL A 1 87 ? 14.422 54.656 6.648 1 80.5 87 VAL A CA 1
ATOM 666 C C . VAL A 1 87 ? 14.852 56.094 6.789 1 80.5 87 VAL A C 1
ATOM 668 O O . VAL A 1 87 ? 14.031 56.969 7.062 1 80.5 87 VAL A O 1
ATOM 671 N N . ARG A 1 88 ? 16.016 56.406 6.562 1 79.06 88 ARG A N 1
ATOM 672 C CA . ARG A 1 88 ? 16.5 57.781 6.688 1 79.06 88 ARG A CA 1
ATOM 673 C C . ARG A 1 88 ? 15.891 58.688 5.625 1 79.06 88 ARG A C 1
ATOM 675 O O . ARG A 1 88 ? 15.68 59.875 5.859 1 79.06 88 ARG A O 1
ATOM 682 N N . VAL A 1 89 ? 15.531 58.031 4.609 1 76.25 89 VAL A N 1
ATOM 683 C CA . VAL A 1 89 ? 14.977 58.844 3.545 1 76.25 89 VAL A CA 1
ATOM 684 C C . VAL A 1 89 ? 13.516 59.188 3.865 1 76.25 89 VAL A C 1
ATOM 686 O O . VAL A 1 89 ? 12.984 60.188 3.381 1 76.25 89 VAL A O 1
ATOM 689 N N . ASP A 1 90 ? 12.953 58.344 4.57 1 70.12 90 ASP A N 1
ATOM 690 C CA . ASP A 1 90 ? 11.539 58.594 4.82 1 70.12 90 ASP A CA 1
ATOM 691 C C . ASP A 1 90 ? 11.352 59.531 6.012 1 70.12 90 ASP A C 1
ATOM 693 O O . ASP A 1 90 ? 10.297 60.156 6.164 1 70.12 90 ASP A O 1
ATOM 697 N N . THR A 1 91 ? 12.383 59.75 6.848 1 57.75 91 THR A N 1
ATOM 698 C CA . THR A 1 91 ? 12.18 60.75 7.879 1 57.75 91 THR A CA 1
ATOM 699 C C . THR A 1 91 ? 12.672 62.125 7.402 1 57.75 91 THR A C 1
ATOM 701 O O . THR A 1 91 ? 13.711 62.219 6.75 1 57.75 91 THR A O 1
ATOM 704 N N . MET B 1 1 ? 5.859 -24.484 6.465 1 86.94 1 MET B N 1
ATOM 705 C CA . MET B 1 1 ? 5.477 -25.25 5.277 1 86.94 1 MET B CA 1
ATOM 706 C C . MET B 1 1 ? 5.059 -24.312 4.148 1 86.94 1 MET B C 1
ATOM 708 O O . MET B 1 1 ? 4.637 -23.172 4.398 1 86.94 1 MET B O 1
ATOM 712 N N . SER B 1 2 ? 5.555 -24.484 2.893 1 91.62 2 SER B N 1
ATOM 713 C CA . SER B 1 2 ? 5.242 -23.594 1.784 1 91.62 2 SER B CA 1
ATOM 714 C C . SER B 1 2 ? 4.273 -24.25 0.804 1 91.62 2 SER B C 1
ATOM 716 O O . SER B 1 2 ? 4.238 -25.469 0.678 1 91.62 2 SER B O 1
ATOM 718 N N . VAL B 1 3 ? 3.379 -23.5 0.306 1 95.12 3 VAL B N 1
ATOM 719 C CA . VAL B 1 3 ? 2.402 -23.906 -0.697 1 95.12 3 VAL B CA 1
ATOM 720 C C . VAL B 1 3 ? 2.832 -23.406 -2.072 1 95.12 3 VAL B C 1
ATOM 722 O O . VAL B 1 3 ? 3.182 -22.234 -2.229 1 95.12 3 VAL B O 1
ATOM 725 N N . LYS B 1 4 ? 2.855 -24.312 -3.043 1 96.69 4 LYS B N 1
ATOM 726 C CA . LYS B 1 4 ? 3.18 -23.922 -4.41 1 96.69 4 LYS B CA 1
ATOM 727 C C . LYS B 1 4 ? 1.921 -23.562 -5.191 1 96.69 4 LYS B C 1
ATOM 729 O O . LYS B 1 4 ? 0.9 -24.25 -5.09 1 96.69 4 LYS B O 1
ATOM 734 N N . SER B 1 5 ? 1.981 -22.406 -5.871 1 95.5 5 SER B N 1
ATOM 735 C CA . SER B 1 5 ? 0.83 -21.953 -6.645 1 95.5 5 SER B CA 1
ATOM 736 C C . SER B 1 5 ? 1.247 -21.484 -8.031 1 95.5 5 SER B C 1
ATOM 738 O O . SER B 1 5 ? 2.285 -20.844 -8.195 1 95.5 5 SER B O 1
ATOM 740 N N . SER B 1 6 ? 0.435 -21.859 -8.984 1 96.5 6 SER B N 1
ATOM 741 C CA . SER B 1 6 ? 0.621 -21.375 -10.352 1 96.5 6 SER B CA 1
ATOM 742 C C . SER B 1 6 ? -0.311 -20.203 -10.656 1 96.5 6 SER B C 1
ATOM 744 O O . SER B 1 6 ? -1.526 -20.312 -10.477 1 96.5 6 SER B O 1
ATOM 746 N N . ILE B 1 7 ? 0.283 -19.141 -11.117 1 97.44 7 ILE B N 1
ATOM 747 C CA . ILE B 1 7 ? -0.524 -17.953 -11.367 1 97.44 7 ILE B CA 1
ATOM 748 C C . ILE B 1 7 ? -0.222 -17.406 -12.758 1 97.44 7 ILE B C 1
ATOM 750 O O . ILE B 1 7 ? 0.815 -17.719 -13.344 1 97.44 7 ILE B O 1
ATOM 754 N N . SER B 1 8 ? -1.188 -16.609 -13.219 1 97.81 8 SER B N 1
ATOM 755 C CA . SER B 1 8 ? -1.026 -15.914 -14.492 1 97.81 8 SER B CA 1
ATOM 756 C C . SER B 1 8 ? -0.775 -14.43 -14.289 1 97.81 8 SER B C 1
ATOM 758 O O . SER B 1 8 ? -1.475 -13.773 -13.508 1 97.81 8 SER B O 1
ATOM 760 N N . LEU B 1 9 ? 0.228 -13.938 -15.008 1 98.06 9 LEU B N 1
ATOM 761 C CA . LEU B 1 9 ? 0.561 -12.516 -15.008 1 98.06 9 LEU B CA 1
ATOM 762 C C . LEU B 1 9 ? 0.522 -11.953 -16.422 1 98.06 9 LEU B C 1
ATOM 764 O O . LEU B 1 9 ? 0.774 -12.672 -17.391 1 98.06 9 LEU B O 1
ATOM 768 N N . THR B 1 10 ? 0.189 -10.664 -16.5 1 97.25 10 THR B N 1
ATOM 769 C CA . THR B 1 10 ? 0.393 -10.008 -17.781 1 97.25 10 THR B CA 1
ATOM 770 C C . THR B 1 10 ? 1.881 -9.859 -18.078 1 97.25 10 THR B C 1
ATOM 772 O O . THR B 1 10 ? 2.717 -9.969 -17.188 1 97.25 10 THR B O 1
ATOM 775 N N . ASP B 1 11 ? 2.172 -9.547 -19.359 1 97.25 11 ASP B N 1
ATOM 776 C CA . ASP B 1 11 ? 3.559 -9.328 -19.766 1 97.25 11 ASP B CA 1
ATOM 777 C C . ASP B 1 11 ? 4.184 -8.188 -18.953 1 97.25 11 ASP B C 1
ATOM 779 O O . ASP B 1 11 ? 5.328 -8.289 -18.516 1 97.25 11 ASP B O 1
ATOM 783 N N . GLN B 1 12 ? 3.439 -7.148 -18.766 1 97.06 12 GLN B N 1
ATOM 784 C CA . GLN B 1 12 ? 3.92 -5.977 -18.047 1 97.06 12 GLN B CA 1
ATOM 785 C C . GLN B 1 12 ? 4.18 -6.301 -16.578 1 97.06 12 GLN B C 1
ATOM 787 O O . GLN B 1 12 ? 5.199 -5.895 -16.016 1 97.06 12 GLN B O 1
ATOM 792 N N . GLN B 1 13 ? 3.316 -7.027 -16 1 97.81 13 GLN B N 1
ATOM 793 C CA . GLN B 1 13 ? 3.465 -7.426 -14.609 1 97.81 13 GLN B CA 1
ATOM 794 C C . GLN B 1 13 ? 4.68 -8.328 -14.414 1 97.81 13 GLN B C 1
ATOM 796 O O . GLN B 1 13 ? 5.441 -8.164 -13.461 1 97.81 13 GLN B O 1
ATOM 801 N N . ASP B 1 14 ? 4.812 -9.258 -15.32 1 97.94 14 ASP B N 1
ATOM 802 C CA . ASP B 1 14 ? 5.969 -10.148 -15.273 1 97.94 14 ASP B CA 1
ATOM 803 C C . ASP B 1 14 ? 7.273 -9.367 -15.422 1 97.94 14 ASP B C 1
ATOM 805 O O . ASP B 1 14 ? 8.227 -9.602 -14.688 1 97.94 14 ASP B O 1
ATOM 809 N N . ALA B 1 15 ? 7.312 -8.461 -16.359 1 97.81 15 ALA B N 1
ATOM 810 C CA . ALA B 1 15 ? 8.5 -7.641 -16.578 1 97.81 15 ALA B CA 1
ATOM 811 C C . ALA B 1 15 ? 8.852 -6.824 -15.344 1 97.81 15 ALA B C 1
ATOM 813 O O . ALA B 1 15 ? 10.023 -6.715 -14.969 1 97.81 15 ALA B O 1
ATOM 814 N N . PHE B 1 16 ? 7.82 -6.328 -14.719 1 98.38 16 PHE B N 1
ATOM 815 C CA . PHE B 1 16 ? 8.031 -5.551 -13.5 1 98.38 16 PHE B CA 1
ATOM 816 C C . PHE B 1 16 ? 8.617 -6.422 -12.398 1 98.38 16 PHE B C 1
ATOM 818 O O . PHE B 1 16 ? 9.625 -6.062 -11.789 1 98.38 16 PHE B O 1
ATOM 825 N N . ALA B 1 17 ? 8.062 -7.516 -12.148 1 98.5 17 ALA B N 1
ATOM 826 C CA . ALA B 1 17 ? 8.531 -8.414 -11.102 1 98.5 17 ALA B CA 1
ATOM 827 C C . ALA B 1 17 ? 9.969 -8.859 -11.359 1 98.5 17 ALA B C 1
ATOM 829 O O . ALA B 1 17 ? 10.797 -8.875 -10.445 1 98.5 17 ALA B O 1
ATOM 830 N N . ARG B 1 18 ? 10.281 -9.156 -12.625 1 98 18 ARG B N 1
ATOM 831 C CA . ARG B 1 18 ? 11.625 -9.602 -12.992 1 98 18 ARG B CA 1
ATOM 832 C C . ARG B 1 18 ? 12.641 -8.477 -12.812 1 98 18 ARG B C 1
ATOM 834 O O . ARG B 1 18 ? 13.781 -8.719 -12.414 1 98 18 ARG B O 1
ATOM 841 N N . SER B 1 19 ? 12.203 -7.301 -13.125 1 98 19 SER B N 1
ATOM 842 C CA . SER B 1 19 ? 13.109 -6.172 -12.961 1 98 19 SER B CA 1
ATOM 843 C C . SER B 1 19 ? 13.516 -6.004 -11.5 1 98 19 SER B C 1
ATOM 845 O O . SER B 1 19 ? 14.656 -5.621 -11.211 1 98 19 SER B O 1
ATOM 847 N N . LEU B 1 20 ? 12.617 -6.359 -10.578 1 97.88 20 LEU B N 1
ATOM 848 C CA . LEU B 1 20 ? 12.922 -6.266 -9.156 1 97.88 20 LEU B CA 1
ATOM 849 C C . LEU B 1 20 ? 13.922 -7.336 -8.734 1 97.88 20 LEU B C 1
ATOM 851 O O . LEU B 1 20 ? 14.773 -7.098 -7.875 1 97.88 20 LEU B O 1
ATOM 855 N N . VAL B 1 21 ? 13.836 -8.43 -9.352 1 98.44 21 VAL B N 1
ATOM 856 C CA . VAL B 1 21 ? 14.766 -9.516 -9.07 1 98.44 21 VAL B CA 1
ATOM 857 C C . VAL B 1 21 ? 16.141 -9.195 -9.664 1 98.44 21 VAL B C 1
ATOM 859 O O . VAL B 1 21 ? 17.156 -9.336 -8.992 1 98.44 21 VAL B O 1
ATOM 862 N N . GLU B 1 22 ? 16.141 -8.672 -10.875 1 97.94 22 GLU B N 1
ATOM 863 C CA . GLU B 1 22 ? 17.359 -8.352 -11.586 1 97.94 22 GLU B CA 1
ATOM 864 C C . GLU B 1 22 ? 18.109 -7.203 -10.914 1 97.94 22 GLU B C 1
ATOM 866 O O . GLU B 1 22 ? 19.344 -7.16 -10.93 1 97.94 22 GLU B O 1
ATOM 871 N N . SER B 1 23 ? 17.328 -6.352 -10.305 1 95.94 23 SER B N 1
ATOM 872 C CA . SER B 1 23 ? 17.922 -5.207 -9.617 1 95.94 23 SER B CA 1
ATOM 873 C C . SER B 1 23 ? 18.5 -5.613 -8.266 1 95.94 23 SER B C 1
ATOM 875 O O . SER B 1 23 ? 19.188 -4.82 -7.613 1 95.94 23 SER B O 1
ATOM 877 N N . GLY B 1 24 ? 18.141 -6.828 -7.855 1 96.75 24 GLY B N 1
ATOM 878 C CA . GLY B 1 24 ? 18.641 -7.328 -6.59 1 96.75 24 GLY B CA 1
ATOM 879 C C . GLY B 1 24 ? 17.766 -6.977 -5.41 1 96.75 24 GLY B C 1
ATOM 880 O O . GLY B 1 24 ? 18.094 -7.297 -4.266 1 96.75 24 GLY B O 1
ATOM 881 N N . ARG B 1 25 ? 16.734 -6.359 -5.578 1 95.19 25 ARG B N 1
ATOM 882 C CA . ARG B 1 25 ? 15.828 -5.961 -4.5 1 95.19 25 ARG B CA 1
ATOM 883 C C . ARG B 1 25 ? 15.18 -7.18 -3.854 1 95.19 25 ARG B C 1
ATOM 885 O O . ARG B 1 25 ? 14.898 -7.176 -2.654 1 95.19 25 ARG B O 1
ATOM 892 N N . TYR B 1 26 ? 14.953 -8.117 -4.637 1 97.81 26 TYR B N 1
ATOM 893 C CA . TYR B 1 26 ? 14.391 -9.367 -4.152 1 97.81 26 TYR B CA 1
ATOM 894 C C . TYR B 1 26 ? 15.156 -10.57 -4.699 1 97.81 26 TYR B C 1
ATOM 896 O O . TYR B 1 26 ? 15.695 -10.516 -5.805 1 97.81 26 TYR B O 1
ATOM 904 N N . SER B 1 27 ? 15.156 -11.586 -4.004 1 97.56 27 SER B N 1
ATOM 905 C CA . SER B 1 27 ? 15.984 -12.742 -4.332 1 97.56 27 SER B CA 1
ATOM 906 C C . SER B 1 27 ? 15.328 -13.609 -5.395 1 97.56 27 SER B C 1
ATOM 908 O O . SER B 1 27 ? 16 -14.398 -6.066 1 97.56 27 SER B O 1
ATOM 910 N N . SER B 1 28 ? 13.961 -13.508 -5.504 1 97.88 28 SER B N 1
ATOM 911 C CA . SER B 1 28 ? 13.242 -14.383 -6.426 1 97.88 28 SER B CA 1
ATOM 912 C C . SER B 1 28 ? 11.867 -13.812 -6.773 1 97.88 28 SER B C 1
ATOM 914 O O . SER B 1 28 ? 11.391 -12.891 -6.113 1 97.88 28 SER B O 1
ATOM 916 N N . LEU B 1 29 ? 11.289 -14.367 -7.75 1 97.56 29 LEU B N 1
ATOM 917 C CA . LEU B 1 29 ? 9.922 -14.016 -8.125 1 97.56 29 LEU B CA 1
ATOM 918 C C . LEU B 1 29 ? 8.953 -14.305 -6.984 1 97.56 29 LEU B C 1
ATOM 920 O O . LEU B 1 29 ? 8.023 -13.531 -6.734 1 97.56 29 LEU B O 1
ATOM 924 N N . SER B 1 30 ? 9.141 -15.43 -6.281 1 98 30 SER B N 1
ATOM 925 C CA . SER B 1 30 ? 8.312 -15.758 -5.125 1 98 30 SER B CA 1
ATOM 926 C C . SER B 1 30 ? 8.398 -14.672 -4.059 1 98 30 SER B C 1
ATOM 928 O O . SER B 1 30 ? 7.375 -14.266 -3.496 1 98 30 SER B O 1
ATOM 930 N N . SER B 1 31 ? 9.617 -14.242 -3.826 1 98.06 31 SER B N 1
ATOM 931 C CA . SER B 1 31 ? 9.82 -13.188 -2.838 1 98.06 31 SER B CA 1
ATOM 932 C C . SER B 1 31 ? 9.078 -11.914 -3.227 1 98.06 31 SER B C 1
ATOM 934 O O . SER B 1 31 ? 8.445 -11.273 -2.381 1 98.06 31 SER B O 1
ATOM 936 N N . VAL B 1 32 ? 9.023 -11.539 -4.445 1 98.69 32 VAL B N 1
ATOM 937 C CA . VAL B 1 32 ? 8.336 -10.359 -4.969 1 98.69 32 VAL B CA 1
ATOM 938 C C . VAL B 1 32 ? 6.832 -10.492 -4.734 1 98.69 32 VAL B C 1
ATOM 940 O O . VAL B 1 32 ? 6.203 -9.578 -4.191 1 98.69 32 VAL B O 1
ATOM 943 N N . LEU B 1 33 ? 6.297 -11.586 -5.098 1 98.56 33 LEU B N 1
ATOM 944 C CA . LEU B 1 33 ? 4.852 -11.789 -5.027 1 98.56 33 LEU B CA 1
ATOM 945 C C . LEU B 1 33 ? 4.395 -11.914 -3.578 1 98.56 33 LEU B C 1
ATOM 947 O O . LEU B 1 33 ? 3.293 -11.477 -3.232 1 98.56 33 LEU B O 1
ATOM 951 N N . GLN B 1 34 ? 5.27 -12.531 -2.748 1 98.5 34 GLN B N 1
ATOM 952 C CA . GLN B 1 34 ? 4.977 -12.594 -1.32 1 98.5 34 GLN B CA 1
ATOM 953 C C . GLN B 1 34 ? 4.887 -11.195 -0.714 1 98.5 34 GLN B C 1
ATOM 955 O O . GLN B 1 34 ? 3.965 -10.906 0.049 1 98.5 34 GLN B O 1
ATOM 960 N N . GLN B 1 35 ? 5.793 -10.383 -1.158 1 98.38 35 GLN B N 1
ATOM 961 C CA . GLN B 1 35 ? 5.766 -9.016 -0.648 1 98.38 35 GLN B CA 1
ATOM 962 C C . GLN B 1 35 ? 4.543 -8.266 -1.164 1 98.38 35 GLN B C 1
ATOM 964 O O . GLN B 1 35 ? 3.924 -7.496 -0.426 1 98.38 35 GLN B O 1
ATOM 969 N N . GLY B 1 36 ? 4.191 -8.43 -2.4 1 98.75 36 GLY B N 1
ATOM 970 C CA . GLY B 1 36 ? 2.957 -7.863 -2.926 1 98.75 36 GLY B CA 1
ATOM 971 C C . GLY B 1 36 ? 1.728 -8.289 -2.146 1 98.75 36 GLY B C 1
ATOM 972 O O . GLY B 1 36 ? 0.877 -7.461 -1.817 1 98.75 36 GLY B O 1
ATOM 973 N N . LEU B 1 37 ? 1.679 -9.516 -1.853 1 98.75 37 LEU B N 1
ATOM 974 C CA . LEU B 1 37 ? 0.545 -10.055 -1.106 1 98.75 37 LEU B CA 1
ATOM 975 C C . LEU B 1 37 ? 0.481 -9.453 0.293 1 98.75 37 LEU B C 1
ATOM 977 O O . LEU B 1 37 ? -0.607 -9.211 0.82 1 98.75 37 LEU B O 1
ATOM 981 N N . GLU B 1 38 ? 1.677 -9.242 0.917 1 98.38 38 GLU B N 1
ATOM 982 C CA . GLU B 1 38 ? 1.723 -8.617 2.232 1 98.38 38 GLU B CA 1
ATOM 983 C C . GLU B 1 38 ? 1.184 -7.191 2.184 1 98.38 38 GLU B C 1
ATOM 985 O O . GLU B 1 38 ? 0.463 -6.762 3.088 1 98.38 38 GLU B O 1
ATOM 990 N N . LEU B 1 39 ? 1.492 -6.543 1.111 1 98.56 39 LEU B N 1
ATOM 991 C CA . LEU B 1 39 ? 0.958 -5.195 0.936 1 98.56 39 LEU B CA 1
ATOM 992 C C . LEU B 1 39 ? -0.557 -5.23 0.765 1 98.56 39 LEU B C 1
ATOM 994 O O . LEU B 1 39 ? -1.267 -4.379 1.307 1 98.56 39 LEU B O 1
ATOM 998 N N . LEU B 1 40 ? -1.046 -6.191 0.049 1 98.69 40 LEU B N 1
ATOM 999 C CA . LEU B 1 40 ? -2.488 -6.344 -0.117 1 98.69 40 LEU B CA 1
ATOM 1000 C C . LEU B 1 40 ? -3.156 -6.672 1.214 1 98.69 40 LEU B C 1
ATOM 1002 O O . LEU B 1 40 ? -4.238 -6.16 1.514 1 98.69 40 LEU B O 1
ATOM 1006 N N . ARG B 1 41 ? -2.539 -7.504 2.004 1 98.56 41 ARG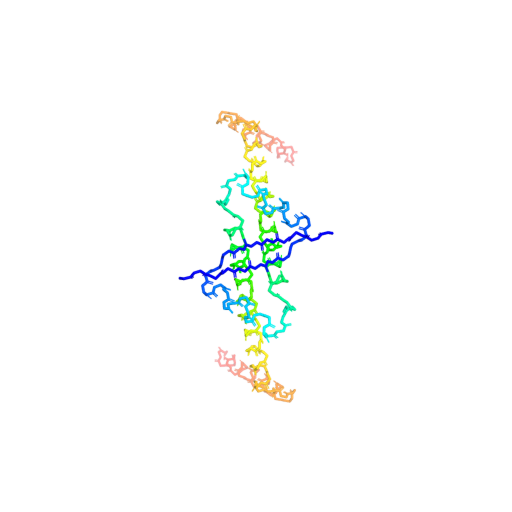 B N 1
ATOM 1007 C CA . ARG B 1 41 ? -3.061 -7.828 3.326 1 98.56 41 ARG B CA 1
ATOM 1008 C C . ARG B 1 41 ? -3.145 -6.582 4.203 1 98.56 41 ARG B C 1
ATOM 1010 O O . ARG B 1 41 ? -4.172 -6.332 4.84 1 98.56 41 ARG B O 1
ATOM 1017 N N . GLN B 1 42 ? -2.088 -5.824 4.238 1 97.88 42 GLN B N 1
ATOM 1018 C CA . GLN B 1 42 ? -2.055 -4.59 5.016 1 97.88 42 GLN B CA 1
ATOM 1019 C C . GLN B 1 42 ? -3.158 -3.631 4.574 1 97.88 42 GLN B C 1
ATOM 1021 O O . GLN B 1 42 ? -3.861 -3.059 5.41 1 97.88 42 GLN B O 1
ATOM 1026 N N . LYS B 1 43 ? -3.283 -3.51 3.271 1 97.62 43 LYS B N 1
ATOM 1027 C CA . LYS B 1 43 ? -4.324 -2.639 2.736 1 97.62 43 LYS B CA 1
ATOM 1028 C C . LYS B 1 43 ? -5.711 -3.125 3.146 1 97.62 43 LYS B C 1
ATOM 1030 O O . LYS B 1 43 ? -6.551 -2.33 3.578 1 97.62 43 LYS B O 1
ATOM 1035 N N . THR B 1 44 ? -5.953 -4.383 3.01 1 97.38 44 THR B N 1
ATOM 1036 C CA . THR B 1 44 ? -7.234 -4.992 3.348 1 97.38 44 THR B CA 1
ATOM 1037 C C . THR B 1 44 ? -7.547 -4.809 4.828 1 97.38 44 THR B C 1
ATOM 1039 O O . THR B 1 44 ? -8.664 -4.453 5.195 1 97.38 44 THR B O 1
ATOM 1042 N N . GLU B 1 45 ? -6.566 -5.035 5.684 1 96.31 45 GLU B N 1
ATOM 1043 C CA . GLU B 1 45 ? -6.746 -4.887 7.125 1 96.31 45 GLU B CA 1
ATOM 1044 C C . GLU B 1 45 ? -7.008 -3.432 7.5 1 96.31 45 GLU B C 1
ATOM 1046 O O . GLU B 1 45 ? -7.852 -3.146 8.352 1 96.31 45 GLU B O 1
ATOM 1051 N N . ALA B 1 46 ? -6.309 -2.525 6.848 1 96.38 46 ALA B N 1
ATOM 1052 C CA . ALA B 1 46 ? -6.52 -1.101 7.094 1 96.38 46 ALA B CA 1
ATOM 1053 C C . ALA B 1 46 ? -7.938 -0.682 6.715 1 96.38 46 ALA B C 1
ATOM 1055 O O . ALA B 1 46 ? -8.594 0.054 7.457 1 96.38 46 ALA B O 1
ATOM 1056 N N . GLU B 1 47 ? -8.383 -1.126 5.551 1 95.44 47 GLU B N 1
ATOM 1057 C CA . GLU B 1 47 ? -9.734 -0.826 5.094 1 95.44 47 GLU B CA 1
ATOM 1058 C C . GLU B 1 47 ? -10.781 -1.394 6.051 1 95.44 47 GLU B C 1
ATOM 1060 O O . GLU B 1 47 ? -11.805 -0.758 6.305 1 9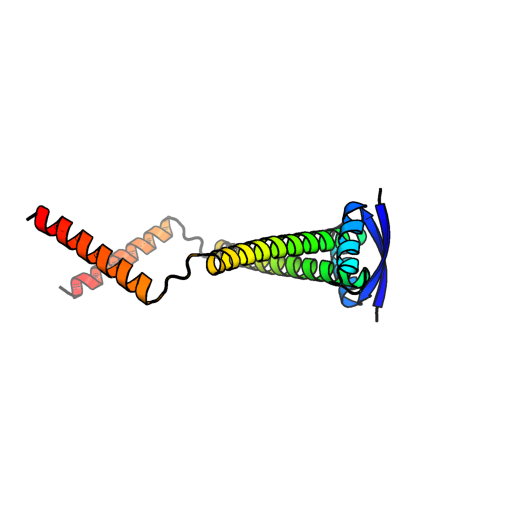5.44 47 GLU B O 1
ATOM 1065 N N . ALA B 1 48 ? -10.531 -2.531 6.562 1 94.38 48 ALA B N 1
ATOM 1066 C CA . ALA B 1 48 ? -11.461 -3.168 7.492 1 94.38 48 ALA B CA 1
ATOM 1067 C C . ALA B 1 48 ? -11.586 -2.365 8.781 1 94.38 48 ALA B C 1
ATOM 1069 O O . ALA B 1 48 ? -12.68 -2.193 9.312 1 94.38 48 ALA B O 1
ATOM 1070 N N . VAL B 1 49 ? -10.484 -1.875 9.289 1 95.25 49 VAL B N 1
ATOM 1071 C CA . VAL B 1 49 ? -10.453 -1.071 10.508 1 95.25 49 VAL B CA 1
ATOM 1072 C C . VAL B 1 49 ? -11.219 0.231 10.281 1 95.25 49 VAL B C 1
ATOM 1074 O O . VAL B 1 49 ? -12.031 0.632 11.125 1 95.25 49 VAL B O 1
ATOM 1077 N N . GLU B 1 50 ? -10.992 0.827 9.133 1 93.56 50 GLU B N 1
ATOM 1078 C CA . GLU B 1 50 ? -11.672 2.07 8.789 1 93.56 50 GLU B CA 1
ATOM 1079 C C . GLU B 1 50 ? -13.18 1.854 8.672 1 93.56 50 GLU B C 1
ATOM 1081 O O . GLU B 1 50 ? -13.969 2.645 9.195 1 93.56 50 GLU B O 1
ATOM 1086 N N . THR B 1 51 ? -13.555 0.847 8.047 1 94.62 51 THR B N 1
ATOM 1087 C CA . THR B 1 51 ? -14.969 0.527 7.875 1 94.62 51 THR B CA 1
ATOM 1088 C C . THR B 1 51 ? -15.633 0.252 9.219 1 94.62 51 THR B C 1
ATOM 1090 O O . THR B 1 51 ? -16.734 0.72 9.484 1 94.62 51 THR B O 1
ATOM 1093 N N . ALA B 1 52 ? -14.938 -0.481 10.016 1 94.69 52 ALA B N 1
ATOM 1094 C CA . ALA B 1 52 ? -15.469 -0.785 11.344 1 94.69 52 ALA B CA 1
ATOM 1095 C C . ALA B 1 52 ? -15.648 0.487 12.172 1 94.69 52 ALA B C 1
ATOM 1097 O O . ALA B 1 52 ? -16.656 0.649 12.867 1 94.69 52 ALA B O 1
ATOM 1098 N N . ALA B 1 53 ? -14.672 1.322 12.031 1 92.75 53 ALA B N 1
ATOM 1099 C CA . ALA B 1 53 ? -14.75 2.598 12.742 1 92.75 53 ALA B CA 1
ATOM 1100 C C . ALA B 1 53 ? -15.938 3.426 12.25 1 92.75 53 ALA B C 1
ATOM 1102 O O . ALA B 1 53 ? -16.672 4.004 13.055 1 92.75 53 ALA B O 1
ATOM 1103 N N . LEU B 1 54 ? -16.172 3.447 10.969 1 94.88 54 LEU B N 1
ATOM 1104 C CA . LEU B 1 54 ? -17.297 4.172 10.375 1 94.88 54 LEU B CA 1
ATOM 1105 C C . LEU B 1 54 ? -18.625 3.566 10.797 1 94.88 54 LEU B C 1
ATOM 1107 O O . LEU B 1 54 ? -19.562 4.293 11.125 1 94.88 54 LEU B O 1
ATOM 1111 N N . ARG B 1 55 ? -18.688 2.295 10.766 1 95.44 55 ARG B N 1
ATOM 1112 C CA . ARG B 1 55 ? -19.891 1.603 11.195 1 95.44 55 ARG B CA 1
ATOM 1113 C C . ARG B 1 55 ? -20.219 1.918 12.656 1 95.44 55 ARG B C 1
ATOM 1115 O O . ARG B 1 55 ? -21.375 2.105 13.016 1 95.44 55 ARG B O 1
ATOM 1122 N N . GLU B 1 56 ? -19.141 2.016 13.492 1 93 56 GLU B N 1
ATOM 1123 C CA . GLU B 1 56 ? -19.328 2.33 14.906 1 93 56 GLU B CA 1
ATOM 1124 C C . GLU B 1 56 ? -19.891 3.742 15.086 1 93 56 GLU B C 1
ATOM 1126 O O . GLU B 1 56 ? -20.781 3.959 15.898 1 93 56 GLU B O 1
ATOM 1131 N N . VAL B 1 57 ? -19.375 4.703 14.344 1 90.19 57 VAL B N 1
ATOM 1132 C CA . VAL B 1 57 ? -19.828 6.09 14.414 1 90.19 57 VAL B CA 1
ATOM 1133 C C . VAL B 1 57 ? -21.281 6.18 13.969 1 90.19 57 VAL B C 1
ATOM 1135 O O . VAL B 1 57 ? -22.094 6.848 14.617 1 90.19 57 VAL B O 1
ATOM 1138 N N . ILE B 1 58 ? -21.641 5.5 12.945 1 92.19 58 ILE B N 1
ATOM 1139 C CA . ILE B 1 58 ? -23 5.492 12.422 1 92.19 58 ILE B CA 1
ATOM 1140 C C . ILE B 1 58 ? -23.938 4.848 13.438 1 92.19 58 ILE B C 1
ATOM 1142 O O . ILE B 1 58 ? -25.031 5.367 13.703 1 92.19 58 ILE B O 1
ATOM 1146 N N . GLN B 1 59 ? -23.547 3.732 13.992 1 91.06 59 GLN B N 1
ATOM 1147 C CA . GLN B 1 59 ? -24.359 3.045 14.992 1 91.06 59 GLN B CA 1
ATOM 1148 C C . GLN B 1 59 ? -24.609 3.936 16.203 1 91.06 59 GLN B C 1
ATOM 1150 O O . GLN B 1 59 ? -25.719 3.975 16.734 1 91.06 59 GLN B O 1
ATOM 1155 N N . ARG B 1 60 ? -23.609 4.707 16.578 1 88.31 60 ARG B N 1
ATOM 1156 C CA . ARG B 1 60 ? -23.75 5.633 17.703 1 88.31 60 ARG B CA 1
ATOM 1157 C C . ARG B 1 60 ? -24.734 6.746 17.375 1 88.31 60 ARG B C 1
ATOM 1159 O O . ARG B 1 60 ? -25.547 7.133 18.219 1 88.31 60 ARG B O 1
ATOM 1166 N N . ARG B 1 61 ? -24.719 7.172 16.219 1 85.44 61 ARG B N 1
ATOM 1167 C CA . ARG B 1 61 ? -25.625 8.227 15.781 1 85.44 61 ARG B CA 1
ATOM 1168 C C . ARG B 1 61 ? -27.047 7.707 15.68 1 85.44 61 ARG B C 1
ATOM 1170 O O . ARG B 1 61 ? -28 8.422 16.016 1 85.44 61 ARG B O 1
ATOM 1177 N N . LEU B 1 62 ? -27.172 6.516 15.211 1 88.25 62 LEU B N 1
ATOM 1178 C CA . LEU B 1 62 ? -28.5 5.922 15.008 1 88.25 62 LEU B CA 1
ATOM 1179 C C . LEU B 1 62 ? -29.125 5.543 16.344 1 88.25 62 LEU B C 1
ATOM 1181 O O . LEU B 1 62 ? -30.359 5.578 16.484 1 88.25 62 LEU B O 1
ATOM 1185 N N . THR B 1 63 ? -28.297 5.105 17.156 1 84.31 63 THR B N 1
ATOM 1186 C CA . THR B 1 63 ? -28.812 4.645 18.453 1 84.31 63 THR B CA 1
ATOM 1187 C C . THR B 1 63 ? -28.844 5.785 19.453 1 84.31 63 THR B C 1
ATOM 1189 O O . THR B 1 63 ? -29.406 5.652 20.547 1 84.31 63 THR B O 1
ATOM 1192 N N . GLY B 1 64 ? -28.016 6.738 19.031 1 73.81 64 GLY B N 1
ATOM 1193 C CA . GLY B 1 64 ? -28.031 7.879 19.938 1 73.81 64 GLY B CA 1
ATOM 1194 C C . GLY B 1 64 ? -29.391 8.555 20 1 73.81 64 GLY B C 1
ATOM 1195 O O . GLY B 1 64 ? -30.25 8.305 19.156 1 73.81 64 GLY B O 1
ATOM 1196 N N . PRO B 1 65 ? -29.672 9.242 21.219 1 69.06 65 PRO B N 1
ATOM 1197 C CA . PRO B 1 65 ? -30.984 9.891 21.422 1 69.06 65 PRO B CA 1
ATOM 1198 C C . PRO B 1 65 ? -31.375 10.805 20.266 1 69.06 65 PRO B C 1
ATOM 1200 O O . PRO B 1 65 ? -30.516 11.508 19.719 1 69.06 65 PRO B O 1
ATOM 1203 N N . MET B 1 66 ? -32.125 10.359 19.344 1 69.31 66 MET B N 1
ATOM 1204 C CA . MET B 1 66 ? -32.75 11.273 18.406 1 69.31 66 MET B CA 1
ATOM 1205 C C . MET B 1 66 ? -33.375 12.477 19.125 1 69.31 66 MET B C 1
ATOM 1207 O O . MET B 1 66 ? -34.219 12.312 20 1 69.31 66 MET B O 1
ATOM 1211 N N . ILE B 1 67 ? -32.656 13.484 19.328 1 67.12 67 ILE B N 1
ATOM 1212 C CA . ILE B 1 67 ? -33.25 14.641 20.016 1 67.12 67 ILE B CA 1
ATOM 1213 C C . ILE B 1 67 ? -34.219 15.367 19.078 1 67.12 67 ILE B C 1
ATOM 1215 O O . ILE B 1 67 ? -33.812 15.797 17.984 1 67.12 67 ILE B O 1
ATOM 1219 N N . SER B 1 68 ? -35.438 15.133 19.359 1 72.06 68 SER B N 1
ATOM 1220 C CA . SER B 1 68 ? -36.438 15.867 18.594 1 72.06 68 SER B CA 1
ATOM 1221 C C . SER B 1 68 ? -36.156 17.359 18.625 1 72.06 68 SER B C 1
ATOM 1223 O O . SER B 1 68 ? -35.438 17.859 19.484 1 72.06 68 SER B O 1
ATOM 1225 N N . ALA B 1 69 ? -36.562 17.969 17.5 1 75.94 69 ALA B N 1
ATOM 1226 C CA . ALA B 1 69 ? -36.469 19.438 17.469 1 75.94 69 ALA B CA 1
ATOM 1227 C C . ALA B 1 69 ? -37 20.031 18.781 1 75.94 69 ALA B C 1
ATOM 1229 O O . ALA B 1 69 ? -36.375 20.969 19.328 1 75.94 69 ALA B O 1
ATOM 1230 N N . ALA B 1 70 ? -38.062 19.469 19.203 1 83.56 70 ALA B N 1
ATOM 1231 C CA . ALA B 1 70 ? -38.688 19.953 20.438 1 83.56 70 ALA B CA 1
ATOM 1232 C C . ALA B 1 70 ? -37.781 19.703 21.641 1 83.56 70 ALA B C 1
ATOM 1234 O O . ALA B 1 70 ? -37.625 20.578 22.5 1 83.56 70 ALA B O 1
ATOM 1235 N N . GLU B 1 71 ? -37.156 18.672 21.625 1 79.69 71 GLU B N 1
ATOM 1236 C CA . GLU B 1 71 ? -36.281 18.312 22.734 1 79.69 71 GLU B CA 1
ATOM 1237 C C . GLU B 1 71 ? -35 19.141 22.734 1 79.69 71 GLU B C 1
ATOM 1239 O O . GLU B 1 71 ? -34.531 19.578 23.797 1 79.69 71 GLU B O 1
ATOM 1244 N N . MET B 1 72 ? -34.562 19.328 21.609 1 82.62 72 MET B N 1
ATOM 1245 C CA . MET B 1 72 ? -33.406 20.188 21.469 1 82.62 72 MET B CA 1
ATOM 1246 C C . MET B 1 72 ? -33.688 21.594 21.938 1 82.62 72 MET B C 1
ATOM 1248 O O . MET B 1 72 ? -32.906 22.203 22.656 1 82.62 72 MET B O 1
ATOM 1252 N N . GLU B 1 73 ? -34.844 22.078 21.516 1 82.94 73 GLU B N 1
ATOM 1253 C CA . GLU B 1 73 ? -35.312 23.375 21.984 1 82.94 73 GLU B CA 1
ATOM 1254 C C . GLU B 1 73 ? -35.406 23.406 23.516 1 82.94 73 GLU B C 1
ATOM 1256 O O . GLU B 1 73 ? -35 24.406 24.141 1 82.94 73 GLU B O 1
ATOM 1261 N N . GLY B 1 74 ? -35.906 22.516 23.984 1 84.06 74 GLY B N 1
ATOM 1262 C CA . GLY B 1 74 ? -36.031 22.453 25.438 1 84.06 74 GLY B CA 1
ATOM 1263 C C . GLY B 1 74 ? -34.688 22.438 26.125 1 84.06 74 GLY B C 1
ATOM 1264 O O . GLY B 1 74 ? -34.469 23.125 27.141 1 84.06 74 GLY B O 1
ATOM 1265 N N . ARG B 1 75 ? -33.781 21.75 25.547 1 84.06 75 ARG B N 1
ATOM 1266 C CA . ARG B 1 75 ? -32.469 21.656 26.141 1 84.06 75 ARG B CA 1
ATOM 1267 C C . ARG B 1 75 ? -31.719 22.984 26.047 1 84.06 75 ARG B C 1
ATOM 1269 O O . ARG B 1 75 ? -31.062 23.391 27 1 84.06 75 ARG B O 1
ATOM 1276 N N . VAL B 1 76 ? -31.891 23.594 24.984 1 86.38 76 VAL B N 1
ATOM 1277 C CA . VAL B 1 76 ? -31.281 24.891 24.766 1 86.38 76 VAL B CA 1
ATOM 1278 C C . VAL B 1 76 ? -31.906 25.906 25.734 1 86.38 76 VAL B C 1
ATOM 1280 O O . VAL B 1 76 ? -31.188 26.688 26.359 1 86.38 76 VAL B O 1
ATOM 1283 N N . ALA B 1 77 ? -33.25 25.875 25.859 1 90.62 77 ALA B N 1
ATOM 1284 C CA . ALA B 1 77 ? -33.938 26.766 26.781 1 90.62 77 ALA B CA 1
ATOM 1285 C C . ALA B 1 77 ? -33.469 26.547 28.203 1 90.62 77 ALA B C 1
ATOM 1287 O O . ALA B 1 77 ? -33.25 27.516 28.938 1 90.62 77 ALA B O 1
ATOM 1288 N N . ALA B 1 78 ? -33.25 25.406 28.594 1 87.88 78 ALA B N 1
ATOM 1289 C CA . ALA B 1 78 ? -32.812 25.078 29.953 1 87.88 78 ALA B CA 1
ATOM 1290 C C . ALA B 1 78 ? -31.375 25.562 30.203 1 87.88 78 ALA B C 1
ATOM 1292 O O . ALA B 1 78 ? -31.047 26.016 31.297 1 87.88 78 ALA B O 1
ATOM 1293 N N . MET B 1 79 ? -30.609 25.484 29.125 1 87.12 79 MET B N 1
ATOM 1294 C CA . MET B 1 79 ? -29.234 25.953 29.219 1 87.12 79 MET B CA 1
ATOM 1295 C C . MET B 1 79 ? -29.188 27.453 29.391 1 87.12 79 MET B C 1
ATOM 1297 O O . MET B 1 79 ? -28.391 27.969 30.188 1 87.12 79 MET B O 1
ATOM 1301 N N . ILE B 1 80 ? -30.062 28.094 28.656 1 86.62 80 ILE B N 1
ATOM 1302 C CA . ILE B 1 80 ? -30.172 29.547 28.766 1 86.62 80 ILE B CA 1
ATOM 1303 C C . ILE B 1 80 ? -30.609 29.922 30.172 1 86.62 80 ILE B C 1
ATOM 1305 O O . ILE B 1 80 ? -30.062 30.844 30.781 1 86.62 80 ILE B O 1
ATOM 1309 N N . GLU B 1 81 ? -31.578 29.266 30.625 1 87.31 81 GLU B N 1
ATOM 1310 C CA . GLU B 1 81 ? -32.125 29.547 31.953 1 87.31 81 GLU B CA 1
ATOM 1311 C C . GLU B 1 81 ? -31.062 29.297 33.031 1 87.31 81 GLU B C 1
ATOM 1313 O O . GLU B 1 81 ? -30.953 30.078 34 1 87.31 81 GLU B O 1
ATOM 1318 N N . ARG B 1 82 ? -30.266 28.344 32.812 1 85.25 82 ARG B N 1
ATOM 1319 C CA . ARG B 1 82 ? -29.203 28.031 33.781 1 85.25 82 ARG B CA 1
ATOM 1320 C C . ARG B 1 82 ? -28.141 29.125 33.781 1 85.25 82 ARG B C 1
ATOM 1322 O O . ARG B 1 82 ? -27.641 29.531 34.812 1 85.25 82 ARG B O 1
ATOM 1329 N N . LYS B 1 83 ? -27.891 29.547 32.688 1 84.5 83 LYS B N 1
ATOM 1330 C CA . LYS B 1 83 ? -26.875 30.594 32.562 1 84.5 83 LYS B CA 1
ATOM 1331 C C . LYS B 1 83 ? -27.359 31.922 33.125 1 84.5 83 LYS B C 1
ATOM 1333 O O . LYS B 1 83 ? -26.594 32.656 33.781 1 84.5 83 LYS B O 1
ATOM 1338 N N . ARG B 1 84 ? -28.578 32.188 32.906 1 84.81 84 ARG B N 1
ATOM 1339 C CA . ARG B 1 84 ? -29.188 33.406 33.438 1 84.81 84 ARG B CA 1
ATOM 1340 C C . ARG B 1 84 ? -29.172 33.375 34.969 1 84.81 84 ARG B C 1
ATOM 1342 O O . ARG B 1 84 ? -28.906 34.406 35.594 1 84.81 84 ARG B O 1
ATOM 1349 N N . ARG B 1 85 ? -29.312 32.344 35.5 1 85.94 85 ARG B N 1
ATOM 1350 C CA . ARG B 1 85 ? -29.328 32.188 36.969 1 85.94 85 ARG B CA 1
ATOM 1351 C C . ARG B 1 85 ? -27.938 32.375 37.531 1 85.94 85 ARG B C 1
ATOM 1353 O O . ARG B 1 85 ? -27.781 33 38.594 1 85.94 85 ARG B O 1
ATOM 1360 N N . THR B 1 86 ? -27.109 31.844 36.812 1 82.81 86 THR B N 1
ATOM 1361 C CA . THR B 1 86 ? -25.734 31.922 37.281 1 82.81 86 THR B CA 1
ATOM 1362 C C . THR B 1 86 ? -25.203 33.344 37.188 1 82.81 86 THR B C 1
ATOM 1364 O O . THR B 1 86 ? -24.469 33.812 38.062 1 82.81 86 THR B O 1
ATOM 1367 N N . VAL B 1 87 ? -25.688 34.094 36.281 1 79.94 87 VAL B N 1
ATOM 1368 C CA . VAL B 1 87 ? -25.25 35.469 36.094 1 79.94 87 VAL B CA 1
ATOM 1369 C C . VAL B 1 87 ? -25.969 36.406 37.062 1 79.94 87 VAL B C 1
ATOM 1371 O O . VAL B 1 87 ? -25.359 37.312 37.656 1 79.94 87 VAL B O 1
ATOM 1374 N N . ARG B 1 88 ? -27.172 36.188 37.375 1 77.62 88 ARG B N 1
ATOM 1375 C CA . ARG B 1 88 ? -27.922 37.031 38.312 1 77.62 88 ARG B CA 1
ATOM 1376 C C . ARG B 1 88 ? -27.391 36.875 39.719 1 77.62 88 ARG B C 1
ATOM 1378 O O . ARG B 1 88 ? -27.438 37.844 40.5 1 77.62 88 ARG B O 1
ATOM 1385 N N . VAL B 1 89 ? -26.797 35.781 39.906 1 76.25 89 VAL B N 1
ATOM 1386 C CA . VAL B 1 89 ? -26.297 35.594 41.25 1 76.25 89 VAL B CA 1
ATOM 1387 C C . VAL B 1 89 ? -24.984 36.344 41.438 1 76.25 89 VAL B C 1
ATOM 1389 O O . VAL B 1 89 ? -24.625 36.688 42.562 1 76.25 89 VAL B O 1
ATOM 1392 N N . ASP B 1 90 ? -24.328 36.469 40.406 1 70.19 90 ASP B N 1
ATOM 1393 C CA . ASP B 1 90 ? -23.016 37.125 40.562 1 70.19 90 ASP B CA 1
ATOM 1394 C C . ASP B 1 90 ? -23.156 38.656 40.562 1 70.19 90 ASP B C 1
ATOM 1396 O O . ASP B 1 90 ? -22.25 39.344 41 1 70.19 90 ASP B O 1
ATOM 1400 N N . THR B 1 91 ? -24.328 39.188 40.125 1 58.88 91 THR B N 1
ATOM 1401 C CA . THR B 1 91 ? -24.438 40.656 40.281 1 58.88 91 THR B CA 1
ATOM 1402 C C . THR B 1 91 ? -25.141 41 41.594 1 58.88 91 THR B C 1
ATOM 1404 O O . THR B 1 91 ? -26.094 40.344 42 1 58.88 91 THR B O 1
#

pLDDT: mean 90.97, std 8.93, range [57.75, 98.75]

Radius of gyration: 31.72 Å; Cα contacts (8 Å, |Δi|>4): 123; chains: 2; bounding box: 71×86×65 Å